Protein AF-A0A2I0TAM1-F1 (afdb_monomer)

Organism: NCBI:txid1758121

Foldseek 3Di:
DPDPPPPPQDPDPGLLDQPDDAWVVPDRSVNCVVCVVVVVVVLVVQLVVCVVPVDHDPQQVDWDKDWDAQDDDPVDSVRTDIDTRGHSSSVSSVVVVVVVVLVVVVVDPPDDPLDQPPHPPHDPVNNVVVVVVVVD

Radius of gyration: 19.09 Å; Cα contacts (8 Å, |Δi|>4): 120; chains: 1; bounding box: 50×33×54 Å

Sequence (136 aa):
MPQAARLSLTPGNGCGDPHKSMGPDGIHPRVLRELAGELTKPLSIIYQHSWSTGEVPDDWRVAKVTPIYKKGRKEDPGNYRSISLTSVPGKIMERIVLSELSRQVQGSQGIRASQHGFMKGRSCLTNLISFCDHVT

Structure (mmCIF, N/CA/C/O backbone):
data_AF-A0A2I0TAM1-F1
#
_entry.id   AF-A0A2I0TAM1-F1
#
loop_
_atom_site.group_PDB
_atom_site.id
_atom_site.type_symbol
_atom_site.label_atom_id
_atom_site.label_alt_id
_atom_site.label_comp_id
_atom_site.label_asym_id
_atom_site.label_entity_id
_atom_site.label_seq_id
_atom_site.pdbx_PDB_ins_code
_atom_site.Cartn_x
_atom_site.Cartn_y
_atom_site.Cartn_z
_atom_site.occupancy
_atom_site.B_iso_or_equiv
_atom_site.auth_seq_id
_atom_site.auth_comp_id
_atom_site.auth_asym_id
_atom_site.auth_atom_id
_atom_site.pdbx_PDB_model_num
ATOM 1 N N . MET A 1 1 ? 4.429 -7.786 23.460 1.00 28.16 1 MET A N 1
ATOM 2 C CA . MET A 1 1 ? 3.661 -6.523 23.438 1.00 28.16 1 MET A CA 1
ATOM 3 C C . MET A 1 1 ? 4.227 -5.662 22.318 1.00 28.16 1 MET A C 1
ATOM 5 O O . MET A 1 1 ? 5.336 -5.170 22.498 1.00 28.16 1 MET A O 1
ATOM 9 N N . PRO A 1 2 ? 3.595 -5.551 21.138 1.00 32.75 2 PRO A N 1
ATOM 10 C CA . PRO A 1 2 ? 4.142 -4.696 20.100 1.00 32.75 2 PRO A CA 1
ATOM 11 C C . PRO A 1 2 ? 3.899 -3.244 20.515 1.00 32.75 2 PRO A C 1
ATOM 13 O O . PRO A 1 2 ? 2.772 -2.798 20.716 1.00 32.75 2 PRO A O 1
ATOM 16 N N . GLN A 1 3 ? 5.004 -2.543 20.732 1.00 25.81 3 GLN A N 1
ATOM 17 C CA . GLN A 1 3 ? 5.073 -1.118 20.999 1.00 25.81 3 GLN A CA 1
ATOM 18 C C . GLN A 1 3 ? 4.315 -0.373 19.897 1.00 25.81 3 GLN A C 1
ATOM 20 O O . GLN A 1 3 ? 4.487 -0.692 18.722 1.00 25.81 3 GLN A O 1
ATOM 25 N N . ALA A 1 4 ? 3.458 0.575 20.290 1.00 32.16 4 ALA A N 1
ATOM 26 C CA . ALA A 1 4 ? 2.630 1.372 19.396 1.00 32.16 4 ALA A CA 1
ATOM 27 C C . ALA A 1 4 ? 3.436 1.813 18.167 1.00 32.16 4 ALA A C 1
ATOM 29 O O . ALA A 1 4 ? 4.322 2.666 18.266 1.00 32.16 4 ALA A O 1
ATOM 30 N N . ALA A 1 5 ? 3.146 1.198 17.017 1.00 33.03 5 ALA A N 1
ATOM 31 C CA . ALA A 1 5 ? 3.692 1.619 15.744 1.00 33.03 5 ALA A CA 1
ATOM 32 C C . ALA A 1 5 ? 3.191 3.044 15.521 1.00 33.03 5 ALA A C 1
ATOM 34 O O . ALA A 1 5 ? 2.028 3.278 15.195 1.00 33.03 5 ALA A O 1
ATOM 35 N N . ARG A 1 6 ? 4.064 4.009 15.807 1.00 30.77 6 ARG A N 1
ATOM 36 C CA . ARG A 1 6 ? 3.832 5.426 15.570 1.00 30.77 6 ARG A CA 1
ATOM 37 C C . ARG A 1 6 ? 3.383 5.536 14.113 1.00 30.77 6 ARG A C 1
ATOM 39 O O . ARG A 1 6 ? 4.151 5.189 13.218 1.00 30.77 6 ARG A O 1
ATOM 46 N N . LEU A 1 7 ? 2.144 5.971 13.876 1.00 37.16 7 LEU A N 1
ATOM 47 C CA . LEU A 1 7 ? 1.612 6.276 12.545 1.00 37.16 7 LEU A CA 1
ATOM 48 C C . LEU A 1 7 ? 2.341 7.513 11.993 1.00 37.16 7 LEU A C 1
ATOM 50 O O . LEU A 1 7 ? 1.758 8.572 11.792 1.00 37.16 7 LEU A O 1
ATOM 54 N N . SER A 1 8 ? 3.655 7.430 11.794 1.00 32.00 8 SER A N 1
ATOM 55 C CA . SER A 1 8 ? 4.409 8.455 11.091 1.00 32.00 8 SER A CA 1
ATOM 56 C C . SER A 1 8 ? 4.100 8.304 9.610 1.00 32.00 8 SER A C 1
ATOM 58 O O . SER A 1 8 ? 4.725 7.517 8.898 1.00 32.00 8 SER A O 1
ATOM 60 N N . LEU A 1 9 ? 3.099 9.056 9.161 1.00 40.00 9 LEU A N 1
ATOM 61 C CA . LEU A 1 9 ? 2.870 9.380 7.761 1.00 40.00 9 LEU A CA 1
ATOM 62 C C . LEU A 1 9 ? 4.080 10.187 7.266 1.00 40.00 9 LEU A C 1
ATOM 64 O O . LEU A 1 9 ? 4.085 11.414 7.307 1.00 40.00 9 LEU A O 1
ATOM 68 N N . THR A 1 10 ? 5.155 9.506 6.870 1.00 34.72 10 THR A N 1
ATOM 69 C CA . THR A 1 10 ? 6.353 10.176 6.362 1.00 34.72 10 THR A CA 1
ATOM 70 C C . THR A 1 10 ? 6.077 10.818 4.993 1.00 34.72 10 THR A C 1
ATOM 72 O O . THR A 1 10 ? 5.381 10.229 4.152 1.00 34.72 10 THR A O 1
ATOM 75 N N . PRO A 1 11 ? 6.629 12.020 4.731 1.00 32.50 11 PRO A N 1
ATOM 76 C CA . PRO A 1 11 ? 6.522 12.704 3.447 1.00 32.50 11 PRO A CA 1
ATOM 77 C C . PRO A 1 11 ? 7.515 12.071 2.465 1.00 32.50 11 PRO A C 1
ATOM 79 O O . PRO A 1 11 ? 8.597 12.578 2.204 1.00 32.50 11 PRO A O 1
ATOM 82 N N . GLY A 1 12 ? 7.179 10.885 1.976 1.00 37.06 12 GLY A N 1
ATOM 83 C CA . GLY A 1 12 ? 8.008 10.142 1.034 1.00 37.06 12 GLY A CA 1
ATOM 84 C C . GLY A 1 12 ? 7.206 8.982 0.481 1.00 37.06 12 GLY A C 1
ATOM 85 O O . GLY A 1 12 ? 7.187 7.895 1.051 1.00 37.06 12 GLY A O 1
ATOM 86 N N . ASN A 1 13 ? 6.447 9.243 -0.583 1.00 50.72 13 ASN A N 1
ATOM 87 C CA . ASN A 1 13 ? 5.570 8.280 -1.261 1.00 50.72 13 ASN A CA 1
ATOM 88 C C . ASN A 1 13 ? 4.512 7.613 -0.352 1.00 50.72 13 ASN A C 1
ATOM 90 O O . ASN A 1 13 ? 4.013 6.529 -0.657 1.00 50.72 13 ASN A O 1
ATOM 94 N N . GLY A 1 14 ? 4.140 8.285 0.743 1.00 50.38 14 GLY A N 1
ATOM 95 C CA . GLY A 1 14 ? 3.243 7.871 1.825 1.00 50.38 14 GLY A CA 1
ATOM 96 C C . GLY A 1 14 ? 1.814 7.534 1.396 1.00 50.38 14 GLY A C 1
ATOM 97 O O . GLY A 1 14 ? 1.299 8.043 0.404 1.00 50.38 14 GLY A O 1
ATOM 98 N N . CYS A 1 15 ? 1.136 6.690 2.159 1.00 53.00 15 CYS A N 1
ATOM 99 C CA . CYS A 1 15 ? -0.264 6.332 1.945 1.00 53.00 15 CYS A CA 1
ATOM 100 C C . CYS A 1 15 ? -1.243 7.528 2.052 1.00 53.00 15 CYS A C 1
ATOM 102 O O . CYS A 1 15 ? -2.340 7.464 1.513 1.00 53.00 15 CYS A O 1
ATOM 104 N N . GLY A 1 16 ? -0.829 8.633 2.682 1.00 58.56 16 GLY A N 1
ATOM 105 C CA . GLY A 1 16 ? -1.639 9.837 2.921 1.00 58.56 16 GLY A CA 1
ATOM 106 C C . GLY A 1 16 ? -1.252 11.057 2.078 1.00 58.56 16 GLY A C 1
ATOM 107 O O . GLY A 1 16 ? -1.292 12.178 2.579 1.00 58.56 16 GLY A O 1
ATOM 108 N N . ASP A 1 17 ? -0.813 10.860 0.835 1.00 73.38 17 ASP A N 1
ATOM 109 C CA . ASP A 1 17 ? -0.604 11.980 -0.090 1.00 73.38 17 ASP A CA 1
ATOM 110 C C . ASP A 1 17 ? -1.964 12.624 -0.432 1.00 73.38 17 ASP A C 1
ATOM 112 O O . ASP A 1 17 ? -2.822 11.942 -1.004 1.00 73.38 17 ASP A O 1
ATOM 116 N N . PRO A 1 18 ? -2.186 13.908 -0.085 1.00 75.62 18 PRO A N 1
ATOM 117 C CA . PRO A 1 18 ? -3.472 14.573 -0.262 1.00 75.62 18 PRO A CA 1
ATOM 118 C C . PRO A 1 18 ? -3.830 14.817 -1.732 1.00 75.62 18 PRO A C 1
ATOM 120 O O . PRO A 1 18 ? -4.952 15.224 -1.992 1.00 75.62 18 PRO A O 1
ATOM 123 N N . HIS A 1 19 ? -2.922 14.592 -2.683 1.00 80.94 19 HIS A N 1
ATOM 124 C CA . HIS A 1 19 ? -3.193 14.738 -4.114 1.00 80.94 19 HIS A CA 1
ATOM 125 C C . HIS A 1 19 ? -3.564 13.412 -4.793 1.00 80.94 19 HIS A C 1
ATOM 127 O O . HIS A 1 19 ? -3.783 13.378 -6.005 1.00 80.94 19 HIS A O 1
ATOM 133 N N . LYS A 1 20 ? -3.634 12.305 -4.042 1.00 82.44 20 LYS A N 1
ATOM 134 C CA . LYS A 1 20 ? -4.037 11.004 -4.586 1.00 82.44 20 LYS A CA 1
ATOM 135 C C . LYS A 1 20 ? -5.551 10.866 -4.692 1.00 82.44 20 LYS A C 1
ATOM 137 O O . LYS A 1 20 ? -6.311 11.418 -3.904 1.00 82.44 20 LYS A O 1
ATOM 142 N N . SER A 1 21 ? -5.970 10.050 -5.655 1.00 84.12 21 SER A N 1
ATOM 143 C CA . SER A 1 21 ? -7.370 9.688 -5.844 1.00 84.12 21 SER A CA 1
ATOM 144 C C . SER A 1 21 ? -7.932 8.916 -4.651 1.00 84.12 21 SER A C 1
ATOM 146 O O . SER A 1 21 ? -7.230 8.152 -3.984 1.00 84.12 21 SER A O 1
ATOM 148 N N . MET A 1 22 ? -9.229 9.101 -4.449 1.00 88.50 22 MET A N 1
ATOM 149 C CA . MET A 1 22 ? -10.043 8.393 -3.473 1.00 88.50 22 MET A CA 1
ATOM 150 C C . MET A 1 22 ? -10.149 6.898 -3.797 1.00 88.50 22 MET A C 1
ATOM 152 O O . MET A 1 22 ? -10.154 6.510 -4.971 1.00 88.50 22 MET A O 1
ATOM 156 N N . GLY A 1 23 ? -10.220 6.071 -2.754 1.00 85.69 23 GLY A N 1
ATOM 157 C CA . GLY A 1 23 ? -10.516 4.651 -2.888 1.00 85.69 23 GLY A CA 1
ATOM 158 C C . GLY A 1 23 ? -12.000 4.394 -3.188 1.00 85.69 23 GLY A C 1
ATOM 159 O O . GLY A 1 23 ? -12.785 5.333 -3.347 1.00 85.69 23 GLY A O 1
ATOM 160 N N . PRO A 1 24 ? -12.403 3.115 -3.270 1.00 86.06 24 PRO A N 1
ATOM 161 C CA . PRO A 1 24 ? -13.812 2.730 -3.362 1.00 86.06 24 PRO A CA 1
ATOM 162 C C . PRO A 1 24 ? -14.602 3.078 -2.088 1.00 86.06 24 PRO A C 1
ATOM 164 O O . PRO A 1 24 ? -15.819 3.184 -2.147 1.00 86.06 24 PRO A O 1
ATOM 167 N N . ASP A 1 25 ? -13.900 3.317 -0.978 1.00 85.81 25 ASP A N 1
ATOM 168 C CA . ASP A 1 25 ? -14.422 3.726 0.331 1.00 85.81 25 ASP A CA 1
ATOM 169 C C . ASP A 1 25 ? -14.986 5.156 0.370 1.00 85.81 25 ASP A C 1
ATOM 171 O O . ASP A 1 25 ? -15.601 5.550 1.356 1.00 85.81 25 ASP A O 1
ATOM 175 N N . GLY A 1 26 ? -14.767 5.968 -0.666 1.00 85.81 26 GLY A N 1
ATOM 176 C CA . GLY A 1 26 ? -15.257 7.345 -0.665 1.00 85.81 26 GLY A CA 1
ATOM 177 C C . GLY A 1 26 ? -14.484 8.284 0.270 1.00 85.81 26 GLY A C 1
ATOM 178 O O . GLY A 1 26 ? -14.909 9.420 0.484 1.00 85.81 26 GLY A O 1
ATOM 179 N N . ILE A 1 27 ? -13.337 7.855 0.811 1.00 87.00 27 ILE A N 1
ATOM 180 C CA . ILE A 1 27 ? -12.558 8.648 1.767 1.00 87.00 27 ILE A CA 1
ATOM 181 C C . ILE A 1 27 ? -11.340 9.244 1.073 1.00 87.00 27 ILE A C 1
ATOM 183 O O . ILE A 1 27 ? -10.393 8.556 0.679 1.00 87.00 27 ILE A O 1
ATOM 187 N N . HIS A 1 28 ? -11.340 10.566 0.929 1.00 88.44 28 HIS A N 1
ATOM 188 C CA . HIS A 1 28 ? -10.211 11.260 0.330 1.00 88.44 28 HIS A CA 1
ATOM 189 C C . HIS A 1 28 ? -8.978 11.201 1.259 1.00 88.44 28 HIS A C 1
ATOM 191 O O . HIS A 1 28 ? -9.108 11.494 2.452 1.00 88.44 28 HIS A O 1
ATOM 197 N N . PRO A 1 29 ? -7.757 10.919 0.752 1.00 88.94 29 PRO A N 1
ATOM 198 C CA . PRO A 1 29 ? -6.549 10.809 1.583 1.00 88.94 29 PRO A CA 1
ATOM 199 C C . PRO A 1 29 ? -6.276 12.039 2.463 1.00 88.94 29 PRO A C 1
ATOM 201 O O . PRO A 1 29 ? -5.720 11.923 3.554 1.00 88.94 29 PRO A O 1
ATOM 204 N N . ARG A 1 30 ? -6.693 13.225 2.001 1.00 89.38 30 ARG A N 1
ATOM 205 C CA . ARG A 1 30 ? -6.601 14.478 2.765 1.00 89.38 30 ARG A CA 1
ATOM 206 C C . ARG A 1 30 ? -7.364 14.420 4.092 1.00 89.38 30 ARG A C 1
ATOM 208 O O . ARG A 1 30 ? -6.817 14.865 5.092 1.00 89.38 30 ARG A O 1
ATOM 215 N N . VAL A 1 31 ? -8.561 13.828 4.108 1.00 88.75 31 VAL A N 1
ATOM 216 C CA . VAL A 1 31 ? -9.383 13.685 5.323 1.00 88.75 31 VAL A CA 1
ATOM 217 C C . VAL A 1 31 ? -8.646 12.836 6.353 1.00 88.75 31 VAL A C 1
ATOM 219 O O . VAL A 1 31 ? -8.525 13.227 7.506 1.00 88.75 31 VAL A O 1
ATOM 222 N N . LEU A 1 32 ? -8.061 11.717 5.917 1.00 88.25 32 LEU A N 1
ATOM 223 C CA . LEU A 1 32 ? -7.259 10.849 6.784 1.00 88.25 32 LEU A CA 1
ATOM 224 C C . LEU A 1 32 ? -6.012 11.545 7.331 1.00 88.25 32 LEU A C 1
ATOM 226 O O . LEU A 1 32 ? -5.605 11.267 8.454 1.00 88.25 32 LEU A O 1
ATOM 230 N N . ARG A 1 33 ? 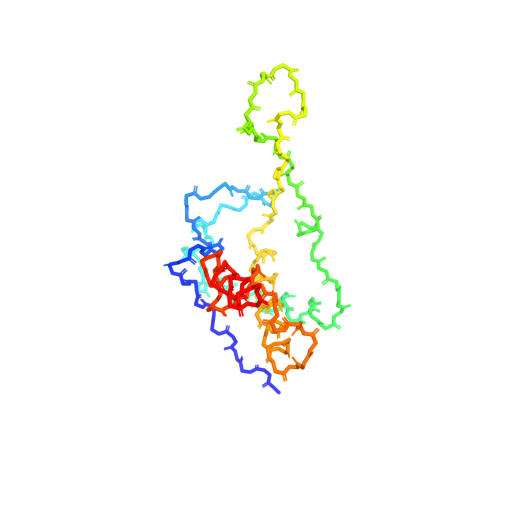-5.399 12.439 6.548 1.00 88.00 33 ARG A N 1
ATOM 231 C CA . ARG A 1 33 ? -4.228 13.203 6.988 1.00 88.00 33 ARG A CA 1
ATOM 232 C C . ARG A 1 33 ? -4.596 14.280 8.006 1.00 88.00 33 ARG A C 1
ATOM 234 O O . ARG A 1 33 ? -3.880 14.444 8.985 1.00 88.00 33 ARG A O 1
ATOM 241 N N . GLU A 1 34 ? -5.679 15.013 7.765 1.00 90.12 34 GLU A N 1
ATOM 242 C CA . GLU A 1 34 ? -6.138 16.098 8.644 1.00 90.12 34 GLU A CA 1
ATOM 243 C C . GLU A 1 34 ? -6.745 15.556 9.946 1.00 90.12 34 GLU A C 1
ATOM 245 O O . GLU A 1 34 ? -6.490 16.106 11.012 1.00 90.12 34 GLU A O 1
ATOM 250 N N . LEU A 1 35 ? -7.453 14.425 9.886 1.00 90.69 35 LEU A N 1
ATOM 251 C CA . LEU A 1 35 ? -8.058 13.756 11.044 1.00 90.69 35 LEU A CA 1
ATOM 252 C C . LEU A 1 35 ? -7.196 12.613 11.600 1.00 90.69 35 LEU A C 1
ATOM 254 O O . LEU A 1 35 ? -7.700 11.735 12.298 1.00 90.69 35 LEU A O 1
ATOM 258 N N . ALA A 1 36 ? -5.893 12.594 11.302 1.00 89.69 36 ALA A N 1
ATOM 259 C CA . ALA A 1 36 ? -5.016 11.484 11.672 1.00 89.69 36 ALA A CA 1
ATOM 260 C C . ALA A 1 36 ? -5.012 11.210 13.185 1.00 89.69 36 ALA A C 1
ATOM 262 O O . ALA A 1 36 ? -5.012 10.049 13.590 1.00 89.69 36 ALA A O 1
ATOM 263 N N . GLY A 1 37 ? -5.039 12.257 14.019 1.00 91.25 37 GLY A N 1
ATOM 264 C CA . GLY A 1 37 ? -5.080 12.122 15.480 1.00 91.25 37 GLY A CA 1
ATOM 265 C C . GLY A 1 37 ? -6.325 11.375 15.961 1.00 91.25 37 GLY A C 1
ATOM 266 O O . GLY A 1 37 ? -6.209 10.373 16.666 1.00 91.25 37 GLY A O 1
ATOM 267 N N . GLU A 1 38 ? -7.495 11.796 15.486 1.00 93.00 38 GLU A N 1
ATOM 268 C CA . GLU A 1 38 ? -8.788 11.212 15.859 1.00 93.00 38 GLU A CA 1
ATOM 269 C C . GLU A 1 38 ? -8.970 9.797 15.299 1.00 93.00 38 GLU A C 1
ATOM 271 O O . GLU A 1 38 ? -9.486 8.909 15.977 1.00 93.00 38 GLU A O 1
ATOM 276 N N . LEU A 1 39 ? -8.498 9.553 14.072 1.00 91.19 39 LEU A N 1
ATOM 277 C CA . LEU A 1 39 ? -8.645 8.263 13.397 1.00 91.19 39 LEU A CA 1
ATOM 278 C C . LEU A 1 39 ? -7.603 7.227 13.838 1.00 91.19 39 LEU A C 1
ATOM 280 O O . LEU A 1 39 ? -7.796 6.034 13.605 1.00 91.19 39 LEU A O 1
ATOM 284 N N . THR A 1 40 ? -6.528 7.639 14.517 1.00 92.38 40 THR A N 1
ATOM 285 C CA . THR A 1 40 ? -5.470 6.729 14.992 1.00 92.38 40 THR A CA 1
ATOM 286 C C . THR A 1 40 ? -6.025 5.632 15.899 1.00 92.38 40 THR A C 1
ATOM 288 O O . THR A 1 40 ? -5.715 4.457 15.707 1.00 92.38 40 THR A O 1
ATOM 291 N N . LYS A 1 41 ? -6.850 6.001 16.886 1.00 94.00 41 LYS A N 1
ATOM 292 C CA . LYS A 1 41 ? -7.404 5.058 17.867 1.00 94.00 41 LYS A CA 1
ATOM 293 C C . LYS A 1 41 ? -8.410 4.064 17.265 1.00 94.00 41 LYS A C 1
ATOM 295 O O . LYS A 1 41 ? -8.250 2.873 17.512 1.00 94.00 41 LYS A O 1
ATOM 300 N N . PRO A 1 42 ? -9.429 4.473 16.486 1.00 94.50 42 PRO A N 1
ATOM 301 C CA . PRO A 1 42 ? -10.338 3.509 15.871 1.00 94.50 42 PRO A CA 1
ATOM 302 C C . PRO A 1 42 ? -9.623 2.612 14.852 1.00 94.50 42 PRO A C 1
ATOM 304 O O . PRO A 1 42 ? -9.844 1.403 14.854 1.00 94.50 42 PRO A O 1
ATOM 307 N N . LEU A 1 43 ? -8.712 3.155 14.034 1.00 93.12 43 LEU A N 1
ATOM 308 C CA . LEU A 1 43 ? -7.966 2.344 13.066 1.00 93.12 43 LEU A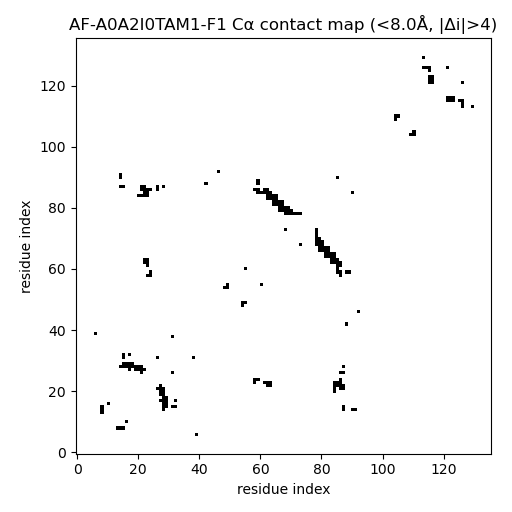 CA 1
ATOM 309 C C . LEU A 1 43 ? -7.046 1.326 13.743 1.00 93.12 43 LEU A C 1
ATOM 311 O O . LEU A 1 43 ? -6.932 0.208 13.250 1.00 93.12 43 LEU A O 1
ATOM 315 N N . SER A 1 44 ? -6.420 1.663 14.877 1.00 94.38 44 SER A N 1
ATOM 316 C CA . SER A 1 44 ? -5.568 0.705 15.591 1.00 94.38 44 SER A CA 1
ATOM 317 C C . SER A 1 44 ? -6.359 -0.486 16.135 1.00 94.38 44 SER A C 1
ATOM 319 O O . SER A 1 44 ? -5.870 -1.612 16.062 1.00 94.38 44 SER A O 1
ATOM 321 N N . ILE A 1 45 ? -7.592 -0.265 16.6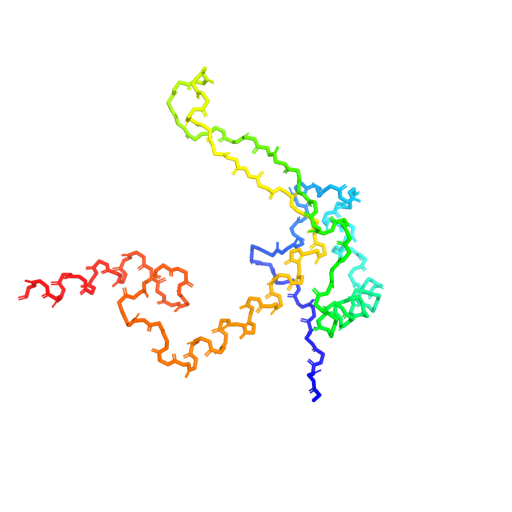03 1.00 95.94 45 ILE A N 1
ATOM 322 C CA . ILE A 1 45 ? -8.496 -1.339 17.038 1.00 95.94 45 ILE A CA 1
ATOM 323 C C . ILE A 1 45 ? -8.826 -2.258 15.857 1.00 95.94 45 ILE A C 1
ATOM 325 O O . ILE A 1 45 ? -8.703 -3.477 15.980 1.00 95.94 45 ILE A O 1
ATOM 329 N N . ILE A 1 46 ? -9.178 -1.684 14.701 1.00 95.19 46 ILE A N 1
ATOM 330 C CA . ILE A 1 46 ? -9.500 -2.453 13.490 1.00 95.19 46 ILE A CA 1
ATOM 331 C C . ILE A 1 46 ? -8.282 -3.249 13.012 1.00 95.19 46 ILE A C 1
ATOM 333 O O . ILE A 1 46 ? -8.408 -4.439 12.731 1.00 95.19 46 ILE A O 1
ATOM 337 N N . TYR A 1 47 ? -7.095 -2.638 12.955 1.00 95.19 47 TYR A N 1
ATOM 338 C CA . TYR A 1 47 ? -5.871 -3.330 12.539 1.00 95.19 47 TYR A CA 1
ATOM 339 C C . TYR A 1 47 ? -5.492 -4.457 13.493 1.00 95.19 47 TYR A C 1
ATOM 341 O O . TYR A 1 47 ? -5.095 -5.525 13.038 1.00 95.19 47 TYR A O 1
ATOM 349 N N . GLN A 1 48 ? -5.625 -4.242 14.804 1.00 95.56 48 GLN A N 1
ATOM 350 C CA . GLN A 1 48 ? -5.327 -5.273 15.792 1.00 95.56 48 GLN A CA 1
ATOM 351 C C . GLN A 1 48 ? -6.291 -6.451 15.667 1.00 95.56 48 GLN A C 1
ATOM 353 O O . GLN A 1 48 ? -5.850 -7.598 15.690 1.00 95.56 48 GLN A O 1
ATOM 358 N N . HIS A 1 49 ? -7.585 -6.171 15.503 1.00 95.94 49 HIS A N 1
ATOM 359 C CA . HIS A 1 49 ? -8.582 -7.206 15.261 1.00 95.94 49 HIS A CA 1
ATOM 360 C C . HIS A 1 49 ? -8.254 -7.982 13.984 1.00 95.94 49 HIS A C 1
ATOM 362 O O . HIS A 1 49 ? -8.126 -9.200 14.034 1.00 95.94 49 HIS A O 1
ATOM 368 N N . SER A 1 50 ? -7.988 -7.262 12.893 1.00 96.06 50 SER A N 1
ATOM 369 C CA . SER A 1 50 ? -7.673 -7.856 11.593 1.00 96.06 50 SER A CA 1
ATOM 370 C C . SER A 1 50 ? -6.407 -8.716 11.626 1.00 96.06 50 SER A C 1
ATOM 372 O O . SER A 1 50 ? -6.338 -9.772 11.006 1.00 96.06 50 SER A O 1
ATOM 374 N N . TRP A 1 51 ? -5.390 -8.296 12.385 1.00 93.50 51 TRP A N 1
ATOM 375 C CA . TRP A 1 51 ? -4.172 -9.079 12.593 1.00 93.50 51 TRP A CA 1
ATOM 376 C C . TRP A 1 51 ? -4.429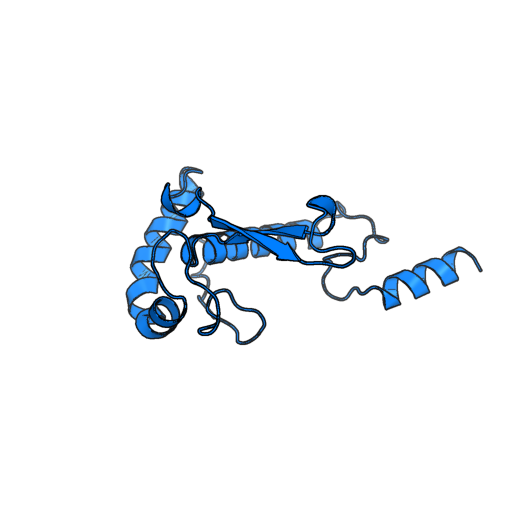 -10.364 13.387 1.00 93.50 51 TRP A C 1
ATOM 378 O O . TRP A 1 51 ? -3.828 -11.396 13.104 1.00 93.50 51 TRP A O 1
ATOM 388 N N . SER A 1 52 ? -5.305 -10.306 14.392 1.00 95.38 52 SER A N 1
ATOM 389 C CA . SER A 1 52 ? -5.621 -11.449 15.251 1.00 95.38 52 SER A CA 1
ATOM 390 C C . SER A 1 52 ? -6.559 -12.462 14.592 1.00 95.38 52 SER A C 1
ATOM 392 O O . SER A 1 52 ? -6.404 -13.654 14.844 1.00 95.38 52 SER A O 1
ATOM 394 N N . THR A 1 53 ? -7.517 -12.018 13.776 1.00 96.12 53 THR A N 1
ATOM 395 C CA . THR A 1 53 ? -8.490 -12.900 13.107 1.00 96.12 53 THR A CA 1
ATOM 396 C C . THR A 1 53 ? -8.057 -13.321 11.705 1.00 96.12 53 THR A C 1
ATOM 398 O O . THR A 1 53 ? -8.524 -14.340 11.207 1.00 96.12 53 THR A O 1
ATOM 401 N N . GLY A 1 54 ? -7.165 -12.561 11.062 1.00 93.69 54 GLY A N 1
ATOM 402 C CA . GLY A 1 54 ? -6.828 -12.734 9.647 1.00 93.69 54 GLY A CA 1
ATOM 403 C C . GLY A 1 54 ? -7.902 -12.200 8.692 1.00 93.69 54 GLY A C 1
ATOM 404 O O . GLY A 1 54 ? -7.778 -12.369 7.480 1.00 93.69 54 GLY A O 1
ATOM 405 N N . GLU A 1 55 ? -8.940 -11.548 9.215 1.00 94.38 55 GLU A N 1
ATOM 406 C CA . GLU A 1 55 ? -10.032 -10.961 8.439 1.00 94.38 55 GLU A CA 1
ATOM 407 C C . GLU A 1 55 ? -9.837 -9.450 8.307 1.00 94.38 55 GLU A C 1
ATOM 409 O O . GLU A 1 55 ? -9.310 -8.804 9.204 1.00 94.38 55 GLU A O 1
ATOM 414 N N . VAL A 1 56 ? -10.267 -8.859 7.195 1.00 93.44 56 VAL A N 1
ATOM 415 C CA . VAL A 1 56 ? -10.210 -7.405 6.974 1.00 93.44 56 VAL A CA 1
ATOM 416 C C . VAL A 1 56 ? -11.593 -6.890 6.578 1.00 93.44 56 VAL A C 1
ATOM 418 O O . VAL A 1 56 ? -12.369 -7.660 6.007 1.00 9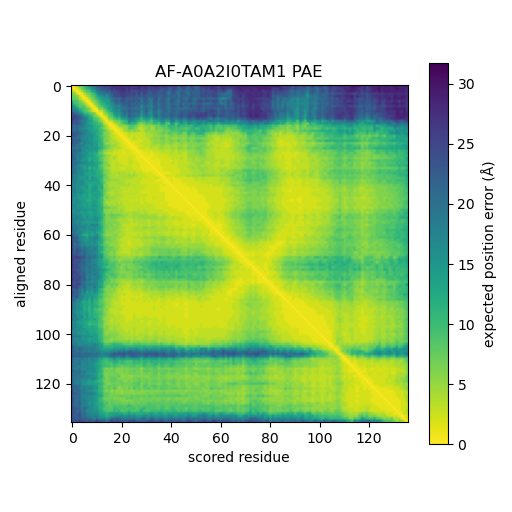3.44 56 VAL A O 1
ATOM 421 N N . PRO A 1 57 ? -11.909 -5.605 6.824 1.00 91.56 57 PRO A N 1
ATOM 422 C CA . PRO A 1 57 ? -13.159 -5.006 6.365 1.00 91.56 57 PRO A CA 1
ATOM 423 C C . PRO A 1 57 ? -13.400 -5.239 4.870 1.00 91.56 57 PRO A C 1
ATOM 425 O O . PRO A 1 57 ? -12.472 -5.123 4.064 1.00 91.56 57 PRO A O 1
ATOM 428 N N . ASP A 1 58 ? -14.648 -5.510 4.485 1.00 90.69 58 ASP A N 1
ATOM 429 C CA . ASP A 1 58 ? -15.000 -5.791 3.087 1.00 90.69 58 ASP A CA 1
ATOM 430 C C . ASP A 1 58 ? -14.633 -4.642 2.142 1.00 90.69 58 ASP A C 1
ATOM 432 O O . ASP A 1 58 ? -14.103 -4.879 1.055 1.00 90.69 58 ASP A O 1
ATOM 436 N N . ASP A 1 59 ? -14.772 -3.397 2.600 1.00 86.94 59 ASP A N 1
ATOM 437 C CA . ASP A 1 59 ? -14.369 -2.202 1.850 1.00 86.94 59 ASP A CA 1
ATOM 438 C C . ASP A 1 59 ? -12.879 -2.196 1.474 1.00 86.94 59 ASP A C 1
ATOM 440 O O . ASP A 1 59 ? -12.472 -1.546 0.510 1.00 86.94 59 ASP A O 1
ATOM 444 N N . TRP A 1 60 ? -12.033 -2.903 2.232 1.00 89.56 60 TRP A N 1
ATOM 445 C CA . TRP A 1 60 ? -10.595 -2.994 1.965 1.00 89.56 60 TRP A CA 1
ATOM 446 C C . TRP A 1 60 ? -10.257 -4.126 0.995 1.00 89.56 60 TRP A C 1
ATOM 448 O O . TRP A 1 60 ? -9.175 -4.124 0.411 1.00 89.56 60 TRP A O 1
ATOM 458 N N . ARG A 1 61 ? -11.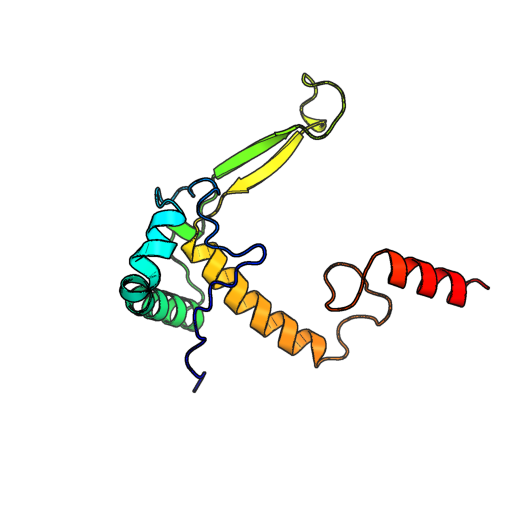181 -5.068 0.786 1.00 89.31 61 ARG A N 1
ATOM 459 C CA . ARG A 1 61 ? -11.041 -6.183 -0.163 1.00 89.31 61 ARG A CA 1
ATOM 460 C C . ARG A 1 61 ? -11.413 -5.772 -1.586 1.00 89.31 61 ARG A C 1
ATOM 462 O O . ARG A 1 61 ? -11.043 -6.453 -2.541 1.00 89.31 61 ARG A O 1
ATOM 469 N N . VAL A 1 62 ? -12.132 -4.661 -1.734 1.00 90.44 62 VAL A N 1
ATOM 470 C CA . VAL A 1 62 ? -12.564 -4.123 -3.025 1.00 90.44 62 VAL A CA 1
ATOM 471 C C . VAL A 1 62 ? -11.540 -3.117 -3.555 1.00 90.44 62 VAL A C 1
ATOM 473 O O . VAL A 1 62 ? -10.954 -2.323 -2.819 1.00 90.44 62 VAL A O 1
ATOM 476 N N . ALA A 1 63 ? -11.338 -3.122 -4.873 1.00 92.62 63 ALA A N 1
ATOM 477 C CA . ALA A 1 63 ? -10.511 -2.143 -5.564 1.00 92.62 63 ALA A CA 1
ATOM 478 C C . ALA A 1 63 ? -11.228 -1.601 -6.800 1.00 92.62 63 ALA A C 1
ATOM 480 O O . ALA A 1 63 ? -11.837 -2.352 -7.562 1.00 92.62 63 ALA A O 1
ATOM 481 N N . LYS A 1 64 ? -11.086 -0.299 -7.054 1.00 90.38 64 LYS A N 1
ATOM 482 C CA . LYS A 1 64 ? -11.487 0.297 -8.330 1.00 90.38 64 LYS A CA 1
ATOM 483 C C . LYS A 1 64 ? -10.360 0.114 -9.342 1.00 90.38 64 LYS A C 1
ATOM 485 O O . LYS A 1 64 ? -9.283 0.688 -9.178 1.00 90.38 64 LYS A O 1
ATOM 490 N N . VAL A 1 65 ? -10.609 -0.675 -10.384 1.00 90.81 65 VAL A N 1
ATOM 491 C CA . VAL A 1 65 ? -9.627 -0.936 -11.442 1.00 90.81 65 VAL A CA 1
ATOM 492 C C . VAL A 1 65 ? -9.773 0.100 -12.554 1.00 90.81 65 VAL A C 1
ATOM 494 O O . VAL A 1 65 ? -10.833 0.214 -13.162 1.00 90.81 65 VAL A O 1
ATOM 497 N N . THR A 1 66 ? -8.700 0.840 -12.833 1.00 90.00 66 THR A N 1
ATOM 498 C CA . THR A 1 66 ? -8.666 1.855 -13.896 1.00 90.00 66 THR A CA 1
ATOM 499 C C . THR A 1 66 ? -7.540 1.537 -14.883 1.00 90.00 66 THR A C 1
ATOM 501 O O . THR A 1 66 ? -6.406 1.313 -14.450 1.00 90.00 66 THR A O 1
ATOM 504 N N . PRO A 1 67 ? -7.794 1.526 -16.203 1.00 92.81 67 PRO A N 1
ATOM 505 C CA . PRO A 1 67 ? -6.739 1.366 -17.195 1.00 92.81 67 PRO A CA 1
ATOM 506 C C . PRO A 1 67 ? -5.919 2.658 -17.338 1.00 92.81 67 PRO A C 1
ATOM 508 O O . PRO A 1 67 ? -6.463 3.751 -17.486 1.00 92.81 67 PRO A O 1
ATOM 511 N N . ILE A 1 68 ? -4.592 2.532 -17.331 1.00 92.88 68 ILE A N 1
ATOM 512 C CA . ILE A 1 68 ? -3.640 3.603 -17.636 1.00 92.88 68 ILE A CA 1
ATOM 513 C C . ILE A 1 68 ? -2.925 3.259 -18.930 1.00 92.88 68 ILE A C 1
ATOM 515 O O . ILE A 1 68 ? -2.265 2.226 -19.036 1.00 92.88 68 ILE A O 1
ATOM 519 N N . TYR A 1 69 ? -3.013 4.165 -19.894 1.00 94.25 69 TYR A N 1
ATOM 520 C CA . TYR A 1 69 ? -2.284 4.048 -21.146 1.00 94.25 69 TYR A CA 1
ATOM 521 C C . TYR A 1 69 ? -0.766 4.028 -20.901 1.00 94.25 69 TYR A C 1
ATOM 523 O O . TYR A 1 69 ? -0.238 4.866 -20.167 1.00 94.25 69 TYR A O 1
ATOM 531 N N . LYS A 1 70 ? -0.065 3.062 -21.506 1.00 93.25 70 LYS A N 1
ATOM 532 C CA . LYS A 1 70 ? 1.385 2.879 -21.365 1.00 93.25 70 LYS A CA 1
ATOM 533 C C . LYS A 1 70 ? 2.148 3.417 -22.579 1.00 93.25 70 LYS A C 1
ATOM 535 O O . LYS A 1 70 ? 2.998 4.283 -22.404 1.00 93.25 70 LYS A O 1
ATOM 5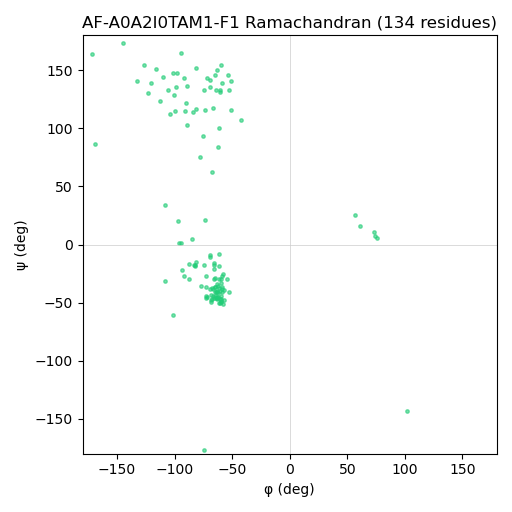40 N N . LYS A 1 71 ? 1.899 2.877 -23.779 1.00 93.75 71 LYS A N 1
ATOM 541 C CA . LYS A 1 71 ? 2.548 3.250 -25.059 1.00 93.75 71 LYS A CA 1
ATOM 542 C C . LYS A 1 71 ? 1.853 2.557 -26.237 1.00 93.75 71 LYS A C 1
ATOM 544 O O . LYS A 1 71 ? 1.218 1.548 -25.996 1.00 93.75 71 LYS A O 1
ATOM 549 N N . GLY A 1 72 ? 2.063 3.002 -27.479 1.00 95.12 72 GLY A N 1
ATOM 550 C CA . GLY A 1 72 ? 1.547 2.336 -28.686 1.00 95.12 72 GLY A CA 1
ATOM 551 C C . GLY A 1 72 ? 0.301 2.997 -29.288 1.00 95.12 72 GLY A C 1
ATOM 552 O O . GLY A 1 72 ? 0.195 4.219 -29.322 1.00 95.12 72 GLY A O 1
ATOM 553 N N . ARG A 1 73 ? -0.619 2.187 -29.817 1.00 95.19 73 ARG A N 1
ATOM 554 C CA . ARG A 1 73 ? -1.911 2.645 -30.360 1.00 95.19 73 ARG A CA 1
ATOM 555 C C . ARG A 1 73 ? -2.958 2.651 -29.246 1.00 95.19 73 ARG A C 1
ATOM 557 O O . ARG A 1 73 ? -3.003 1.702 -28.465 1.00 95.19 73 ARG A O 1
ATOM 564 N N . LYS A 1 74 ? -3.782 3.699 -29.153 1.00 94.50 74 LYS A N 1
ATOM 565 C CA . LYS A 1 74 ? -4.782 3.840 -28.072 1.00 94.50 74 LYS A CA 1
ATOM 566 C C . LYS A 1 74 ? -5.984 2.915 -28.256 1.00 94.50 74 LYS A C 1
ATOM 568 O O . LYS A 1 74 ? -6.718 2.661 -27.313 1.00 94.50 74 LYS A O 1
ATOM 573 N N . GLU A 1 75 ? -6.168 2.410 -29.465 1.00 95.06 75 GLU A N 1
ATOM 574 C CA . GLU A 1 75 ? -7.274 1.539 -29.850 1.00 95.06 75 GLU A CA 1
ATOM 575 C C . GLU A 1 75 ? -7.005 0.082 -29.457 1.00 95.06 75 GLU A C 1
ATOM 577 O O . GLU A 1 75 ? -7.927 -0.724 -29.402 1.00 95.06 75 GLU A O 1
ATOM 582 N N . ASP A 1 76 ? -5.744 -0.254 -29.178 1.00 94.56 76 ASP A N 1
ATOM 583 C CA . ASP A 1 76 ? -5.320 -1.586 -28.768 1.00 94.56 76 ASP A CA 1
ATOM 584 C C . ASP A 1 76 ? -5.345 -1.701 -27.229 1.00 94.56 76 ASP A C 1
ATOM 586 O O . ASP A 1 76 ? -4.549 -1.042 -26.545 1.00 94.56 76 ASP A O 1
ATOM 590 N N . PRO A 1 77 ? -6.221 -2.550 -26.656 1.00 90.12 77 PRO A N 1
ATOM 591 C CA . PRO A 1 77 ? -6.319 -2.742 -25.211 1.00 90.12 77 PRO A CA 1
ATOM 592 C C . PRO A 1 77 ? -5.016 -3.221 -24.555 1.00 90.12 77 PRO A C 1
ATOM 594 O O . PRO A 1 77 ? -4.777 -2.914 -23.386 1.00 90.12 77 PRO A O 1
ATOM 597 N N . GLY A 1 78 ? -4.141 -3.921 -25.290 1.00 93.69 78 GLY A N 1
ATOM 598 C CA . GLY A 1 78 ? -2.851 -4.407 -24.786 1.00 93.69 78 GLY A CA 1
ATOM 599 C C . GLY A 1 78 ? -1.864 -3.289 -24.430 1.00 93.69 78 GLY A C 1
ATOM 600 O O . GLY A 1 78 ? -0.906 -3.503 -23.684 1.00 93.69 78 GLY A O 1
ATOM 601 N N . ASN A 1 79 ? -2.123 -2.068 -24.901 1.00 96.12 79 ASN A N 1
ATOM 602 C CA . ASN A 1 79 ? -1.311 -0.885 -24.633 1.00 96.12 79 ASN A CA 1
ATOM 603 C C . ASN A 1 79 ? -1.659 -0.176 -23.313 1.00 96.12 79 ASN A C 1
ATOM 605 O O . ASN A 1 79 ? -1.070 0.862 -22.987 1.00 96.12 79 ASN A O 1
ATOM 609 N N . TYR A 1 80 ? -2.571 -0.744 -22.524 1.00 95.69 80 TYR A N 1
ATOM 610 C CA . TYR A 1 80 ? -2.964 -0.249 -21.211 1.00 95.69 80 TYR A CA 1
ATOM 611 C C . TYR A 1 80 ? -2.467 -1.180 -20.105 1.00 95.69 80 TYR A C 1
ATOM 613 O O . TYR A 1 80 ? -2.454 -2.400 -20.232 1.00 95.69 80 TYR A O 1
ATOM 621 N N . ARG A 1 81 ? -2.076 -0.594 -18.975 1.00 92.75 81 ARG A N 1
ATOM 622 C CA . ARG A 1 81 ? -1.856 -1.315 -17.718 1.00 92.75 81 ARG A CA 1
ATOM 623 C C . ARG A 1 81 ? -3.012 -1.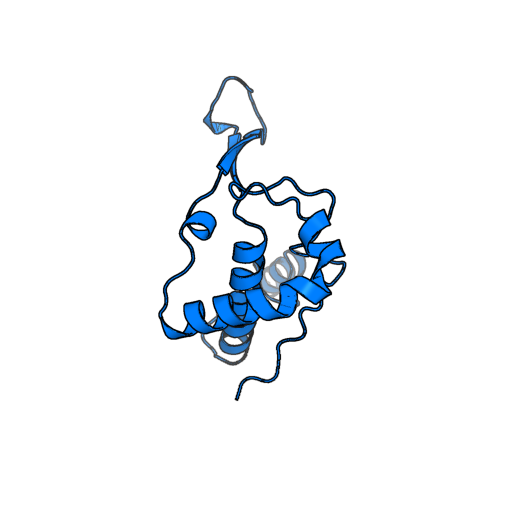014 -16.776 1.00 92.75 81 ARG A C 1
ATOM 625 O O . ARG A 1 81 ? -3.369 0.150 -16.610 1.00 92.75 81 ARG A O 1
ATOM 632 N N . SER A 1 82 ? -3.587 -2.023 -16.142 1.00 92.75 82 SER A N 1
ATOM 633 C CA . SER A 1 82 ? -4.550 -1.789 -15.069 1.00 92.75 82 SER A CA 1
ATOM 634 C C . SER A 1 82 ? -3.834 -1.277 -13.817 1.00 92.75 82 SER A C 1
ATOM 636 O O . SER A 1 82 ? -2.713 -1.682 -13.503 1.00 92.75 82 SER A O 1
ATOM 638 N N . ILE A 1 83 ? -4.482 -0.361 -13.103 1.00 90.88 83 ILE A N 1
ATOM 639 C CA . ILE A 1 83 ? -4.132 -0.014 -11.727 1.00 90.88 83 ILE A CA 1
ATOM 640 C C . ILE A 1 83 ? -5.320 -0.281 -10.814 1.00 90.88 83 ILE A C 1
ATOM 642 O O . ILE A 1 83 ? -6.457 0.031 -11.163 1.00 90.88 83 ILE A O 1
ATOM 646 N N . SER A 1 84 ? -5.042 -0.823 -9.634 1.00 90.50 84 SER A N 1
ATOM 647 C CA . SER A 1 84 ? -6.042 -1.061 -8.597 1.00 90.50 84 SER A CA 1
ATOM 648 C C . SER A 1 84 ? -5.972 0.052 -7.559 1.00 90.50 84 SER A C 1
ATOM 650 O O . SER A 1 84 ? -4.971 0.216 -6.859 1.00 90.50 84 SER A O 1
ATOM 652 N N . LEU A 1 85 ? -7.035 0.843 -7.460 1.00 88.88 85 LEU A N 1
ATOM 653 C CA . LEU A 1 85 ? -7.211 1.822 -6.397 1.00 88.88 85 LEU A CA 1
ATOM 654 C C . LEU A 1 85 ? -7.928 1.142 -5.229 1.00 88.88 85 LEU A C 1
ATOM 656 O O . LEU A 1 85 ? -9.135 0.930 -5.288 1.00 88.88 85 LEU A O 1
ATOM 660 N N . THR A 1 86 ? -7.179 0.792 -4.186 1.00 90.94 86 THR A N 1
ATOM 661 C CA . THR A 1 86 ? -7.715 0.295 -2.907 1.00 90.94 86 THR A CA 1
ATOM 662 C C . THR A 1 86 ? -7.887 1.425 -1.889 1.00 90.94 86 THR A C 1
ATOM 664 O O . THR A 1 86 ? -7.343 2.529 -2.077 1.00 90.94 86 THR A O 1
ATOM 667 N N . SER A 1 87 ? -8.646 1.137 -0.827 1.00 91.12 87 SER A N 1
ATOM 668 C CA . SER A 1 87 ? -8.894 2.035 0.305 1.00 91.12 87 SER A CA 1
ATOM 669 C C . SER A 1 87 ? -7.584 2.535 0.923 1.00 91.12 87 SER A C 1
ATOM 671 O O . SER A 1 87 ? -6.561 1.840 0.955 1.00 91.12 87 SER A O 1
ATOM 673 N N . VAL A 1 88 ? -7.585 3.777 1.403 1.00 90.81 88 VAL A N 1
ATOM 674 C CA . VAL A 1 88 ? -6.387 4.351 2.032 1.00 90.81 88 VAL A CA 1
ATOM 675 C C . VAL A 1 88 ? -6.070 3.656 3.365 1.00 90.81 88 VAL A C 1
ATOM 677 O O . VAL A 1 88 ? -4.901 3.326 3.566 1.00 90.81 88 VAL A O 1
ATOM 680 N N . PRO A 1 89 ? -7.044 3.362 4.252 1.00 91.12 89 PRO A N 1
ATOM 681 C CA . PRO A 1 89 ? -6.775 2.594 5.469 1.00 91.12 89 PRO A CA 1
ATOM 682 C C . PRO A 1 89 ? -6.233 1.183 5.186 1.00 91.12 89 PRO A C 1
ATOM 684 O O . PRO A 1 89 ? -5.266 0.765 5.820 1.00 91.12 89 PRO A O 1
ATOM 687 N N . GLY A 1 90 ? -6.756 0.491 4.165 1.00 91.81 90 GLY A N 1
ATOM 688 C CA . GLY A 1 90 ? -6.248 -0.823 3.750 1.00 91.81 90 GLY A CA 1
ATOM 689 C C . GLY A 1 90 ? -4.772 -0.773 3.344 1.00 91.81 90 GLY A C 1
ATOM 690 O O . GLY A 1 90 ? -3.950 -1.519 3.872 1.00 91.81 90 GLY A O 1
ATOM 691 N N . LYS A 1 91 ? -4.388 0.207 2.516 1.00 90.38 91 LYS A N 1
ATOM 692 C CA . LYS A 1 91 ? -2.981 0.443 2.137 1.00 90.38 91 LYS A CA 1
ATOM 693 C C . LYS A 1 91 ? -2.070 0.788 3.324 1.00 90.38 91 LYS A C 1
ATOM 695 O O . LYS A 1 91 ? -0.867 0.519 3.271 1.00 90.38 91 LYS A O 1
ATOM 700 N N . ILE A 1 92 ? -2.592 1.424 4.378 1.00 91.19 92 ILE A N 1
ATOM 701 C CA . ILE A 1 92 ? -1.821 1.675 5.607 1.00 91.19 92 ILE A CA 1
ATOM 702 C C . ILE A 1 92 ? -1.530 0.342 6.300 1.00 91.19 92 ILE A C 1
ATOM 704 O O . ILE A 1 92 ? -0.376 0.095 6.649 1.00 91.19 92 ILE A O 1
ATOM 708 N N . MET A 1 93 ? -2.533 -0.529 6.441 1.00 92.31 93 MET A N 1
ATOM 709 C CA . MET A 1 93 ? -2.344 -1.861 7.016 1.00 92.31 93 MET A CA 1
ATOM 710 C C . MET A 1 93 ? -1.355 -2.698 6.199 1.00 92.31 93 MET A C 1
ATOM 712 O O . MET A 1 93 ? -0.406 -3.237 6.765 1.00 92.31 93 MET A O 1
ATOM 716 N N . GLU A 1 94 ? -1.501 -2.737 4.871 1.00 92.62 94 GLU A N 1
ATOM 717 C CA . GLU A 1 94 ? -0.571 -3.429 3.966 1.00 92.62 94 GLU A CA 1
ATOM 718 C C . GLU A 1 94 ? 0.881 -2.996 4.199 1.00 92.62 94 GLU A C 1
ATOM 720 O O . GLU A 1 94 ? 1.786 -3.826 4.220 1.00 92.62 94 GLU A O 1
ATOM 725 N N . ARG A 1 95 ? 1.123 -1.697 4.422 1.00 92.38 95 ARG A N 1
ATOM 726 C CA . ARG A 1 95 ? 2.466 -1.185 4.725 1.00 92.38 95 ARG A CA 1
ATOM 727 C C . ARG A 1 95 ? 2.992 -1.637 6.075 1.00 92.38 95 ARG A C 1
ATOM 729 O O . ARG A 1 95 ? 4.189 -1.892 6.178 1.00 92.38 95 ARG A O 1
ATOM 736 N N . ILE A 1 96 ? 2.135 -1.718 7.092 1.00 92.19 96 ILE A N 1
ATOM 737 C CA . ILE A 1 96 ? 2.516 -2.235 8.411 1.00 92.19 96 ILE A CA 1
ATOM 738 C C . ILE A 1 96 ? 2.958 -3.694 8.260 1.00 92.19 96 ILE A C 1
ATOM 740 O O . ILE A 1 96 ? 4.076 -4.033 8.651 1.00 92.19 96 ILE A O 1
ATOM 744 N N . VAL A 1 97 ? 2.150 -4.518 7.589 1.00 92.56 97 VAL A N 1
ATOM 745 C CA . VAL A 1 97 ? 2.471 -5.928 7.316 1.00 92.56 97 VAL A CA 1
ATOM 746 C C . VAL A 1 97 ? 3.757 -6.050 6.494 1.00 92.56 97 VAL A C 1
ATOM 748 O O . VAL A 1 97 ? 4.672 -6.779 6.873 1.00 92.56 97 VAL A O 1
ATOM 751 N N . LEU A 1 98 ? 3.880 -5.282 5.408 1.00 91.69 98 LEU A N 1
ATOM 752 C CA . LEU A 1 98 ? 5.066 -5.272 4.553 1.00 91.69 98 LEU A CA 1
ATOM 753 C C . LEU A 1 98 ? 6.327 -4.879 5.327 1.00 91.69 98 LEU A C 1
ATOM 755 O O . LEU A 1 98 ? 7.390 -5.442 5.071 1.00 91.69 98 LEU A O 1
ATOM 759 N N . SER A 1 99 ? 6.235 -3.923 6.253 1.00 90.62 99 SER A N 1
ATOM 760 C CA . SER A 1 99 ? 7.381 -3.481 7.053 1.00 90.62 99 SER A CA 1
ATOM 761 C C . SER A 1 99 ? 7.912 -4.594 7.956 1.00 90.62 99 SER A C 1
ATOM 763 O O . SER A 1 99 ? 9.125 -4.797 8.026 1.00 90.62 99 SER A O 1
ATOM 765 N N . GLU A 1 100 ? 7.011 -5.366 8.567 1.00 90.62 100 GLU A N 1
ATOM 766 C CA . GLU A 1 100 ? 7.367 -6.487 9.431 1.00 90.62 100 GLU A CA 1
ATOM 767 C C . GLU A 1 100 ? 7.915 -7.665 8.618 1.00 90.62 100 GLU A C 1
ATOM 769 O O . GLU A 1 100 ? 8.986 -8.182 8.932 1.00 90.62 100 GLU A O 1
ATOM 774 N N . LEU A 1 101 ? 7.265 -8.020 7.505 1.00 89.56 101 LEU A N 1
ATOM 775 C CA . LEU A 1 101 ? 7.768 -9.051 6.591 1.00 89.56 101 LEU A CA 1
ATOM 776 C C . LEU A 1 101 ? 9.147 -8.684 6.034 1.00 89.56 101 LEU A C 1
ATOM 778 O O . LEU A 1 101 ? 10.060 -9.503 6.031 1.00 89.56 101 LEU A O 1
ATOM 782 N N . SER A 1 102 ? 9.338 -7.429 5.623 1.00 88.25 102 SER A N 1
ATOM 783 C CA . SER A 1 102 ? 10.628 -6.950 5.117 1.00 88.25 102 SER A CA 1
ATOM 784 C C . SER A 1 102 ? 11.727 -7.037 6.175 1.00 88.25 102 SER A C 1
ATOM 786 O O . SER A 1 102 ? 12.874 -7.327 5.832 1.00 88.25 102 SER A O 1
ATOM 788 N N . ARG A 1 103 ? 11.396 -6.788 7.449 1.00 86.75 103 ARG A N 1
ATOM 789 C CA . ARG A 1 103 ? 12.323 -6.916 8.581 1.00 86.75 103 ARG A CA 1
ATOM 790 C C . ARG A 1 103 ? 12.735 -8.370 8.795 1.00 86.75 103 ARG A C 1
ATOM 792 O O . ARG A 1 103 ? 13.924 -8.643 8.936 1.00 86.75 103 ARG A O 1
ATOM 799 N N . GLN A 1 104 ? 11.775 -9.292 8.783 1.00 85.75 104 GLN A N 1
ATOM 800 C CA . GLN A 1 104 ? 12.041 -10.725 8.943 1.00 85.75 104 GLN A CA 1
ATOM 801 C C . GLN A 1 104 ? 12.880 -11.274 7.789 1.00 85.75 104 GLN A C 1
ATOM 803 O O . GLN A 1 104 ? 13.887 -11.941 8.011 1.00 85.75 104 GLN A O 1
ATOM 808 N N . VAL A 1 105 ? 12.514 -10.919 6.558 1.00 84.62 105 VAL A N 1
ATOM 809 C CA . VAL A 1 105 ? 13.207 -11.372 5.354 1.00 84.62 105 VAL A CA 1
ATOM 810 C C . VAL A 1 105 ? 14.650 -10.868 5.308 1.00 84.62 105 VAL A C 1
ATOM 812 O O . VAL A 1 105 ? 15.531 -11.645 4.966 1.00 84.62 105 VAL A O 1
ATOM 815 N N . GLN A 1 106 ? 14.920 -9.620 5.713 1.00 77.94 106 GLN A N 1
ATOM 816 C CA . GLN A 1 106 ? 16.291 -9.088 5.805 1.00 77.94 106 GLN A CA 1
ATOM 817 C C . GLN A 1 106 ? 17.149 -9.789 6.870 1.00 77.94 106 GLN A C 1
ATOM 819 O O . GLN A 1 106 ? 18.364 -9.853 6.710 1.00 77.94 106 GLN A O 1
ATOM 824 N N . GLY A 1 107 ? 16.541 -10.298 7.947 1.00 69.94 107 GLY A N 1
ATOM 825 C CA . GLY A 1 107 ? 17.242 -11.068 8.981 1.00 69.94 107 GLY A CA 1
ATOM 826 C C . GLY A 1 107 ? 17.448 -12.546 8.630 1.00 69.94 107 GLY A C 1
ATOM 827 O O . GLY A 1 107 ? 18.293 -13.208 9.225 1.00 69.94 107 GLY A O 1
ATOM 828 N N . SER A 1 108 ? 16.689 -13.068 7.666 1.00 67.94 108 SER A N 1
ATOM 829 C CA . SER A 1 108 ? 16.760 -14.457 7.203 1.00 67.94 108 SER A CA 1
ATOM 830 C C . SER A 1 108 ? 17.612 -14.589 5.932 1.00 67.94 108 SER A C 1
ATOM 832 O O . SER A 1 108 ? 17.572 -13.720 5.067 1.00 67.94 108 SER A O 1
ATOM 834 N N . GLN A 1 109 ? 18.318 -15.709 5.733 1.00 65.69 109 GLN A N 1
ATOM 835 C CA . GLN A 1 109 ? 19.024 -15.991 4.465 1.00 65.69 109 GLN A CA 1
ATOM 836 C C . GLN A 1 109 ? 18.086 -16.388 3.299 1.00 65.69 109 GLN A C 1
ATOM 838 O O . GLN A 1 109 ? 18.514 -17.018 2.336 1.00 65.69 109 GLN A O 1
ATOM 843 N N . GLY A 1 110 ? 16.795 -16.046 3.368 1.00 73.31 110 GLY A N 1
ATOM 844 C CA . GLY A 1 110 ? 15.791 -16.502 2.403 1.00 73.31 110 GLY A CA 1
ATOM 845 C C . GLY A 1 110 ? 15.886 -15.851 1.018 1.00 73.31 110 GLY A C 1
ATOM 846 O O . GLY A 1 110 ? 15.493 -16.466 0.029 1.00 73.31 110 GLY A O 1
ATOM 847 N N . ILE A 1 111 ? 16.414 -14.624 0.915 1.00 84.19 111 ILE A N 1
ATOM 848 C CA . ILE A 1 111 ? 16.585 -13.931 -0.372 1.00 84.19 111 ILE A CA 1
ATOM 849 C C . ILE A 1 111 ? 18.034 -14.034 -0.843 1.00 84.19 111 ILE A C 1
ATOM 851 O O . ILE A 1 111 ? 18.968 -13.662 -0.134 1.00 84.19 111 ILE A O 1
ATOM 855 N N . ARG A 1 112 ? 18.215 -14.481 -2.092 1.00 86.62 112 ARG A N 1
ATOM 856 C CA . ARG A 1 112 ? 19.532 -14.594 -2.725 1.00 86.62 112 ARG A CA 1
ATOM 857 C C . ARG A 1 112 ? 20.233 -13.237 -2.768 1.00 86.62 112 ARG A C 1
ATOM 859 O O . ARG A 1 112 ? 19.648 -12.230 -3.163 1.00 86.62 112 ARG A O 1
ATOM 866 N N . ALA A 1 113 ? 21.533 -13.239 -2.486 1.00 85.00 113 ALA A N 1
ATOM 867 C CA . ALA A 1 113 ? 22.368 -12.041 -2.522 1.00 85.00 113 ALA A CA 1
ATOM 868 C C . ALA A 1 113 ? 22.464 -11.368 -3.905 1.00 85.00 113 ALA A C 1
ATOM 870 O O . ALA A 1 113 ? 22.980 -10.260 -3.974 1.00 85.00 113 ALA A O 1
ATOM 871 N N . SER A 1 114 ? 21.946 -11.976 -4.977 1.00 88.12 114 SER A N 1
ATOM 872 C CA . SER A 1 114 ? 21.833 -11.390 -6.320 1.00 88.12 114 SER A CA 1
ATOM 873 C C . SER A 1 114 ? 20.472 -10.733 -6.598 1.00 88.12 114 SER A C 1
ATOM 875 O O . SER A 1 114 ? 20.232 -10.268 -7.706 1.00 88.12 114 SER A O 1
ATOM 877 N N . GLN A 1 115 ? 19.538 -10.706 -5.640 1.00 90.56 115 GLN A N 1
ATOM 878 C CA . GLN A 1 115 ? 18.242 -10.041 -5.810 1.00 90.56 115 GLN A CA 1
ATOM 879 C C . GLN A 1 115 ? 18.385 -8.535 -5.572 1.00 90.56 115 GLN A C 1
ATOM 881 O O . GLN A 1 115 ? 18.695 -8.109 -4.463 1.00 90.56 115 GLN A O 1
ATOM 886 N N . HIS A 1 116 ? 18.143 -7.701 -6.583 1.00 91.75 116 HIS A N 1
ATOM 887 C CA . HIS A 1 116 ? 18.252 -6.237 -6.446 1.00 91.75 116 HIS A CA 1
ATOM 888 C C . HIS A 1 116 ? 16.904 -5.516 -6.465 1.00 91.75 116 HIS A C 1
ATOM 890 O O . HIS A 1 116 ? 16.747 -4.488 -5.807 1.00 91.75 116 HIS A O 1
ATOM 896 N N . GLY A 1 117 ? 15.920 -6.054 -7.187 1.00 91.50 117 GLY A N 1
ATOM 897 C CA . GLY A 1 117 ? 14.584 -5.469 -7.248 1.00 91.50 117 GLY A CA 1
ATOM 898 C C . GLY A 1 117 ? 13.905 -5.490 -5.880 1.00 91.50 117 GLY A C 1
ATOM 899 O O . GLY A 1 117 ? 13.910 -6.523 -5.213 1.00 91.50 117 GLY A O 1
ATOM 900 N N . PHE A 1 118 ? 13.313 -4.356 -5.492 1.00 88.25 118 PHE A N 1
ATOM 901 C CA . PHE A 1 118 ? 12.556 -4.170 -4.244 1.00 88.25 118 PHE A CA 1
ATOM 902 C C . PHE A 1 118 ? 13.350 -4.386 -2.946 1.00 88.25 118 PHE A C 1
ATOM 904 O O . PHE A 1 118 ? 12.763 -4.487 -1.872 1.00 88.25 118 PHE A O 1
ATOM 911 N N . MET A 1 119 ? 14.682 -4.400 -3.023 1.00 89.00 119 MET A N 1
ATOM 912 C CA . MET A 1 119 ? 15.550 -4.558 -1.861 1.00 89.00 119 MET A CA 1
ATOM 913 C C . MET A 1 119 ? 16.087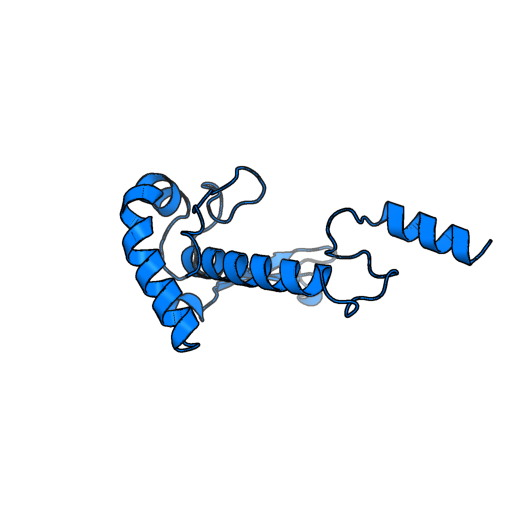 -3.209 -1.385 1.00 89.00 119 MET A C 1
ATOM 915 O O . MET A 1 119 ? 16.547 -2.381 -2.175 1.00 89.00 119 MET A O 1
ATOM 919 N N . LYS A 1 120 ? 16.067 -2.989 -0.067 1.00 86.38 120 LYS A N 1
ATOM 920 C CA . LYS A 1 120 ? 16.621 -1.775 0.543 1.00 86.38 120 LYS A CA 1
ATOM 921 C C . LYS A 1 120 ? 18.119 -1.665 0.231 1.00 86.38 120 LYS A C 1
ATOM 923 O O . LYS A 1 120 ? 18.857 -2.633 0.379 1.00 86.38 120 LYS A O 1
ATOM 928 N N . GLY A 1 121 ? 18.560 -0.480 -0.193 1.00 88.75 121 GLY A N 1
ATOM 929 C CA . GLY A 1 121 ? 19.969 -0.212 -0.511 1.00 88.75 121 GLY A CA 1
ATOM 930 C C . GLY A 1 121 ? 20.465 -0.832 -1.823 1.00 88.75 121 GLY A C 1
ATOM 931 O O . GLY A 1 121 ? 21.657 -0.771 -2.104 1.00 88.75 121 GLY A O 1
ATOM 932 N N . ARG A 1 122 ? 19.577 -1.416 -2.638 1.00 90.81 122 ARG A N 1
ATOM 933 C CA . ARG A 1 122 ? 19.914 -1.977 -3.951 1.00 90.81 122 ARG A CA 1
ATOM 934 C C . ARG A 1 122 ? 19.198 -1.219 -5.065 1.00 90.81 122 ARG A C 1
ATOM 936 O O . ARG A 1 122 ? 18.126 -0.656 -4.862 1.00 90.81 122 ARG A O 1
ATOM 943 N N . SER A 1 123 ? 19.810 -1.182 -6.243 1.00 94.44 123 SER A N 1
ATOM 944 C CA . SER A 1 123 ? 19.302 -0.468 -7.414 1.00 94.44 123 SER A CA 1
ATOM 945 C C . SER A 1 123 ? 19.625 -1.230 -8.700 1.00 94.44 123 SER A C 1
ATOM 947 O O . SER A 1 123 ? 20.365 -2.216 -8.686 1.00 94.44 123 SER A O 1
ATOM 949 N N . CYS A 1 124 ? 19.096 -0.756 -9.831 1.00 94.69 124 CYS A N 1
ATOM 950 C CA . CYS A 1 124 ? 19.458 -1.289 -11.147 1.00 94.69 124 CYS A CA 1
ATOM 951 C C . CYS A 1 124 ? 20.960 -1.135 -11.431 1.00 94.69 124 CYS A C 1
ATOM 953 O O . CYS A 1 124 ? 21.550 -2.002 -12.067 1.00 94.69 124 CYS A O 1
ATOM 955 N N . LEU A 1 125 ? 21.581 -0.064 -10.924 1.00 95.44 125 LEU A N 1
ATOM 956 C CA . LEU A 1 125 ? 23.013 0.180 -11.084 1.00 95.44 125 LEU A CA 1
ATOM 957 C C . LEU A 1 125 ? 23.842 -0.835 -10.296 1.00 95.44 125 LEU A C 1
ATOM 959 O O . LEU A 1 125 ? 24.750 -1.437 -10.857 1.00 95.44 125 LEU A O 1
ATOM 963 N N . THR A 1 126 ? 23.511 -1.076 -9.023 1.00 94.38 126 THR A N 1
ATOM 964 C CA . THR A 1 126 ? 24.254 -2.069 -8.231 1.00 94.38 126 THR A CA 1
ATOM 965 C C . THR A 1 126 ? 24.080 -3.480 -8.788 1.00 94.38 126 THR A C 1
ATOM 967 O O . THR A 1 126 ? 24.986 -4.295 -8.660 1.00 94.38 126 THR A O 1
ATOM 970 N N . ASN A 1 127 ? 22.944 -3.758 -9.439 1.00 94.50 127 ASN A N 1
ATOM 971 C CA . ASN A 1 127 ? 22.715 -5.025 -10.133 1.00 94.50 127 ASN A CA 1
ATOM 972 C C . ASN A 1 127 ? 23.637 -5.174 -11.348 1.00 94.50 127 ASN A C 1
ATOM 974 O O . ASN A 1 127 ? 24.224 -6.229 -11.551 1.00 94.50 127 ASN A O 1
ATOM 978 N N . LEU A 1 128 ? 23.770 -4.108 -12.142 1.00 94.62 128 LEU A N 1
ATOM 979 C CA . LEU A 1 128 ? 24.639 -4.101 -13.315 1.00 94.62 128 LEU A CA 1
ATOM 980 C C . LEU A 1 128 ? 26.109 -4.288 -12.926 1.00 94.62 128 LEU A C 1
ATOM 982 O O . LEU A 1 128 ? 26.784 -5.111 -13.529 1.00 94.62 128 LEU A O 1
ATOM 986 N N . ILE A 1 129 ? 26.577 -3.577 -11.895 1.00 94.12 129 ILE A N 1
ATOM 987 C CA . ILE A 1 129 ? 27.947 -3.722 -11.377 1.00 94.12 129 ILE A CA 1
ATOM 988 C C . ILE A 1 129 ? 28.195 -5.172 -10.945 1.00 94.12 129 ILE A C 1
ATOM 990 O O . ILE A 1 129 ? 29.114 -5.808 -11.447 1.00 94.12 129 ILE A O 1
ATOM 994 N N . SER A 1 130 ? 27.307 -5.735 -10.116 1.00 91.81 130 SER A N 1
ATOM 995 C CA . SER A 1 130 ? 27.430 -7.126 -9.659 1.00 91.81 130 SER A CA 1
ATOM 996 C C . SER A 1 130 ? 27.426 -8.147 -10.800 1.00 91.81 130 SER A C 1
ATOM 998 O O . SER A 1 130 ? 27.998 -9.222 -10.643 1.00 91.81 130 SER A O 1
ATOM 1000 N N . PHE A 1 131 ? 26.747 -7.856 -11.911 1.00 92.44 131 PHE A N 1
ATOM 1001 C CA . PHE A 1 131 ? 26.753 -8.711 -13.094 1.00 92.44 131 PHE A CA 1
ATOM 1002 C C . PHE A 1 131 ? 28.090 -8.626 -13.838 1.00 92.44 131 PHE A C 1
ATOM 1004 O O . PHE A 1 131 ? 28.660 -9.660 -14.174 1.00 92.44 131 PHE A O 1
ATOM 1011 N N . CYS A 1 132 ? 28.611 -7.416 -14.057 1.00 92.81 132 CYS A N 1
ATOM 1012 C CA . CYS A 1 132 ? 29.894 -7.214 -14.729 1.00 92.81 132 CYS A CA 1
ATOM 1013 C C . CYS A 1 132 ? 31.061 -7.849 -13.958 1.00 92.81 132 CYS A C 1
ATOM 1015 O O . CYS A 1 132 ? 31.885 -8.508 -14.585 1.00 92.81 132 CYS A O 1
ATOM 1017 N N . ASP A 1 133 ? 31.076 -7.724 -12.626 1.00 91.62 133 ASP A N 1
ATOM 1018 C CA . ASP A 1 133 ? 32.092 -8.329 -11.747 1.00 91.62 133 ASP A CA 1
ATOM 1019 C C . ASP A 1 133 ? 32.041 -9.867 -11.735 1.00 91.62 133 ASP A C 1
ATOM 1021 O O . ASP A 1 133 ? 32.994 -10.523 -11.333 1.00 91.62 133 ASP A O 1
ATOM 1025 N N . HIS A 1 134 ? 30.905 -10.461 -12.111 1.00 87.31 134 HIS A N 1
ATOM 1026 C CA . HIS A 1 134 ? 30.760 -11.915 -12.188 1.00 87.31 134 HIS A CA 1
ATOM 1027 C C . HIS A 1 134 ? 31.183 -12.482 -13.549 1.00 87.31 134 HIS A C 1
ATOM 1029 O O . HIS A 1 134 ? 31.567 -13.646 -13.634 1.00 87.31 134 HIS A O 1
ATOM 1035 N N . VAL A 1 135 ? 31.039 -11.687 -14.613 1.00 86.31 135 VAL A N 1
ATOM 1036 C CA . VAL A 1 135 ? 31.311 -12.096 -16.000 1.00 86.31 135 VAL A CA 1
ATOM 1037 C C . VAL A 1 135 ? 32.750 -11.788 -16.426 1.00 86.31 135 VAL A C 1
ATOM 1039 O O . VAL A 1 135 ? 33.263 -12.472 -17.310 1.00 86.31 135 VAL A O 1
ATOM 1042 N N . THR A 1 136 ? 33.379 -10.774 -15.825 1.00 63.72 136 THR A N 1
ATOM 1043 C CA . THR A 1 136 ? 34.779 -10.376 -16.070 1.00 63.72 136 THR A CA 1
ATOM 1044 C C . THR A 1 136 ? 35.698 -11.027 -15.050 1.00 63.72 136 THR A C 1
ATOM 1046 O O . THR A 1 136 ? 36.779 -11.502 -15.461 1.00 63.72 136 THR A O 1
#

Nearest PDB structures (foldseek):
  8gh6-assembly1_A  TM=7.831E-01  e=2.187E-04  Bombyx mori
  8ibz-assembly1_C  TM=7.782E-01  e=3.564E-03  Bombyx mori
  5dc3-assembly2_d1  TM=3.044E-01  e=3.429E-01  Saccharomyces cerevisiae S288C
  6gsm-assembly1_V  TM=3.128E-01  e=1.384E+00  Kluyveromyces lactis NRRL Y-1140
  7wtv-assembly1_V  TM=2.909E-01  e=4.069E+00  Homo sapiens

Solvent-accessible surface area (backbone atoms only — not comparable to full-atom values): 8341 Å² total; per-residue (Å²): 132,87,72,81,78,74,85,73,80,52,99,69,95,37,74,54,44,63,86,50,80,54,20,72,66,73,52,46,26,42,57,56,57,76,41,36,78,75,48,47,61,62,50,49,52,54,50,52,50,25,68,73,71,74,50,72,63,68,63,50,76,42,57,46,75,45,78,40,81,72,59,86,57,91,86,44,74,86,28,41,44,78,43,72,36,45,17,51,70,43,52,47,52,52,49,55,53,49,53,54,51,52,53,52,48,72,74,41,89,80,64,61,95,83,65,28,81,96,37,89,97,44,40,76,64,59,46,52,51,58,48,50,71,70,76,106

pLDDT: mean 83.65, std 17.9, range [25.81, 96.12]

Mean predicted aligned error: 8.51 Å

Secondary structure (DSSP, 8-state):
----------TTT-TT-TTSPP-TT---HHHHHHTHHHHHHHHHHHHHHHHHHS---HHHH-EEEEEEE-SS-TT-GGGEEEEEEE-HHHHHHHHHHHHHHHHHHHHSTTS-TT--TT-TT--HHHHHHHHHHHH-